Protein AF-A0A0P6X8G3-F1 (afdb_monomer_lite)

pLDDT: mean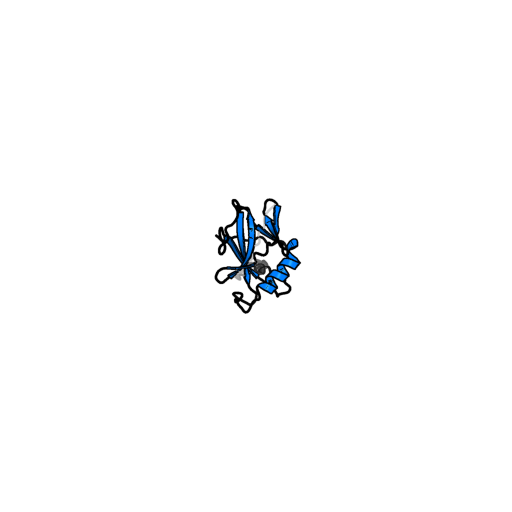 80.44, std 19.22, range [35.09, 96.88]

Structure (mmCIF, N/CA/C/O backbone):
data_AF-A0A0P6X8G3-F1
#
_entry.id   AF-A0A0P6X8G3-F1
#
loop_
_atom_site.group_PDB
_atom_site.id
_atom_site.type_symbol
_atom_site.label_atom_id
_atom_site.label_alt_id
_atom_site.label_comp_id
_atom_site.label_asym_id
_atom_site.label_entity_id
_atom_site.label_seq_id
_atom_site.pdbx_PDB_ins_code
_atom_site.Cartn_x
_atom_site.Cartn_y
_atom_site.Cartn_z
_atom_site.occupancy
_atom_site.B_iso_or_equiv
_atom_site.auth_seq_id
_atom_site.auth_comp_id
_atom_site.auth_asym_id
_atom_site.auth_atom_id
_atom_site.pdbx_PDB_model_num
ATOM 1 N N . MET A 1 1 ? -37.606 -89.424 -10.224 1.00 35.75 1 MET A N 1
ATOM 2 C CA . MET A 1 1 ? -37.093 -90.809 -10.326 1.00 35.75 1 MET A CA 1
ATOM 3 C C . MET A 1 1 ? -35.593 -90.747 -10.593 1.00 35.75 1 MET A C 1
ATOM 5 O O . MET A 1 1 ? -35.214 -90.066 -11.527 1.00 35.75 1 MET A O 1
ATOM 9 N N . LYS A 1 2 ? -34.805 -91.411 -9.735 1.00 35.28 2 LYS A N 1
ATOM 10 C CA . LYS A 1 2 ? -33.453 -91.985 -9.927 1.00 35.28 2 LYS A CA 1
ATOM 11 C C . LYS A 1 2 ? -32.373 -91.208 -10.717 1.00 35.28 2 LYS A C 1
ATOM 13 O O . LYS A 1 2 ? -32.454 -91.074 -11.928 1.00 35.28 2 LYS A O 1
ATOM 18 N N . LEU A 1 3 ? -31.325 -90.839 -9.963 1.00 39.69 3 LEU A N 1
ATOM 19 C CA . LEU A 1 3 ? -29.878 -91.001 -10.214 1.00 39.69 3 LEU A CA 1
ATOM 20 C C . LEU A 1 3 ? -29.465 -91.464 -11.624 1.00 39.69 3 LEU A C 1
ATOM 22 O O . LEU A 1 3 ? -29.972 -92.482 -12.080 1.00 39.69 3 LEU A O 1
ATOM 26 N N . ASN A 1 4 ? -28.408 -90.868 -12.192 1.00 39.88 4 ASN A N 1
ATOM 27 C CA . ASN A 1 4 ? -27.202 -91.640 -12.523 1.00 39.88 4 ASN A CA 1
ATOM 28 C C . ASN A 1 4 ? -25.979 -90.757 -12.820 1.00 39.88 4 ASN A C 1
ATOM 30 O O . ASN A 1 4 ? -25.939 -89.960 -13.752 1.00 39.88 4 ASN A O 1
ATOM 34 N N . LEU A 1 5 ? -24.979 -90.989 -11.980 1.00 40.56 5 LEU A N 1
ATOM 35 C CA . LEU A 1 5 ? -23.588 -90.577 -12.031 1.00 40.56 5 LEU A CA 1
ATOM 36 C C . LEU A 1 5 ? -22.870 -91.268 -13.205 1.00 40.56 5 LEU A C 1
ATOM 38 O O . LEU A 1 5 ? -23.009 -92.478 -13.377 1.00 40.56 5 LEU A O 1
ATOM 42 N N . LYS A 1 6 ? -22.033 -90.541 -13.952 1.00 40.06 6 LYS A N 1
ATOM 43 C CA . LYS A 1 6 ? -20.914 -91.136 -14.700 1.00 40.06 6 LYS A CA 1
ATOM 44 C C . LYS A 1 6 ? -19.653 -90.304 -14.485 1.00 40.06 6 LYS A C 1
ATOM 46 O O . LYS A 1 6 ? -19.520 -89.200 -14.996 1.00 40.06 6 LYS A O 1
ATOM 51 N N . ILE A 1 7 ? -18.762 -90.875 -13.681 1.00 50.97 7 ILE A N 1
ATOM 52 C CA . ILE A 1 7 ? -17.368 -90.485 -13.473 1.00 50.97 7 ILE A CA 1
ATOM 53 C C . ILE A 1 7 ? -16.552 -91.054 -14.630 1.00 50.97 7 ILE A C 1
ATOM 55 O O . ILE A 1 7 ? -16.538 -92.271 -14.770 1.00 50.97 7 ILE A O 1
ATOM 59 N N . ILE A 1 8 ? -15.849 -90.207 -15.380 1.00 51.44 8 ILE A N 1
ATOM 60 C CA . ILE A 1 8 ? -14.557 -90.464 -16.050 1.00 51.44 8 ILE A CA 1
ATOM 61 C C . ILE A 1 8 ? -13.982 -89.050 -16.260 1.00 51.44 8 ILE A C 1
ATOM 63 O O . ILE A 1 8 ? -14.684 -88.209 -16.801 1.00 51.44 8 ILE A O 1
ATOM 67 N N . GLY A 1 9 ? -12.801 -88.624 -15.840 1.00 35.09 9 GLY A N 1
ATOM 68 C CA . GLY A 1 9 ? -11.594 -89.284 -15.380 1.00 35.09 9 GLY A CA 1
ATOM 69 C C . GLY A 1 9 ? -10.442 -88.405 -15.879 1.00 35.09 9 GLY A C 1
ATOM 70 O O . GLY A 1 9 ? -10.409 -88.071 -17.056 1.00 35.09 9 GLY A O 1
ATOM 71 N N . GLY A 1 10 ? -9.517 -88.039 -14.992 1.00 36.62 10 GLY A N 1
ATOM 72 C CA . GLY A 1 10 ? -8.163 -87.644 -15.379 1.00 36.62 10 GLY A CA 1
ATOM 73 C C . GLY A 1 10 ? -7.933 -86.181 -15.763 1.00 36.62 10 GLY A C 1
ATOM 74 O O . GLY A 1 10 ? -8.257 -85.738 -16.856 1.00 36.62 10 GLY A O 1
ATOM 75 N N . LEU A 1 11 ? -7.209 -85.508 -14.871 1.00 39.69 11 LEU A N 1
ATOM 76 C CA . LEU A 1 11 ? -5.925 -84.841 -15.119 1.00 39.69 11 LEU A CA 1
ATOM 77 C C . LEU A 1 11 ? -5.926 -83.413 -14.569 1.00 39.69 11 LEU A C 1
ATOM 79 O O . LEU A 1 11 ? -6.353 -82.449 -15.195 1.00 39.69 11 LEU A O 1
ATOM 83 N N . VAL A 1 12 ? -5.403 -83.316 -13.350 1.00 46.47 12 VAL A N 1
ATOM 84 C CA . VAL A 1 12 ? -4.965 -82.072 -12.733 1.00 46.47 12 VAL A CA 1
ATOM 85 C C . VAL A 1 12 ? -3.742 -81.589 -13.507 1.00 46.47 12 VAL A C 1
ATOM 87 O O . VAL A 1 12 ? -2.707 -82.252 -13.497 1.00 46.47 12 VAL A O 1
ATOM 90 N N . ALA A 1 13 ? -3.859 -80.435 -14.157 1.00 51.81 13 ALA A N 1
ATOM 91 C CA . ALA A 1 13 ? -2.721 -79.667 -14.633 1.00 51.81 13 ALA A CA 1
ATOM 92 C C . ALA A 1 13 ? -2.915 -78.206 -14.220 1.00 51.81 13 ALA A C 1
ATOM 94 O O . ALA A 1 13 ? -3.785 -77.486 -14.703 1.00 51.81 13 ALA A O 1
ATOM 95 N N . VAL A 1 14 ? -2.102 -77.846 -13.238 1.00 46.34 14 VAL A N 1
ATOM 96 C CA . VAL A 1 14 ? -1.862 -76.527 -12.668 1.00 46.34 14 VAL A CA 1
ATOM 97 C C . VAL A 1 14 ? -1.518 -75.524 -13.768 1.00 46.34 14 VAL A C 1
ATOM 99 O O . VAL A 1 14 ? -0.554 -75.749 -14.493 1.00 46.34 14 VAL A O 1
ATOM 102 N N . LEU A 1 15 ? -2.214 -74.386 -13.827 1.00 43.06 15 LEU A N 1
ATOM 103 C CA . LEU A 1 15 ? -1.570 -73.125 -14.197 1.00 43.06 15 LEU A CA 1
ATOM 104 C C . LEU A 1 15 ? -2.386 -71.922 -13.716 1.00 43.06 15 LEU A C 1
ATOM 106 O O . LEU A 1 15 ? -3.513 -71.684 -14.143 1.00 43.06 15 LEU A O 1
ATOM 110 N N . ALA A 1 16 ? -1.784 -71.179 -12.793 1.00 46.84 16 ALA A N 1
ATOM 111 C CA . ALA A 1 16 ? -2.250 -69.892 -12.319 1.00 46.84 16 ALA A CA 1
ATOM 112 C C . ALA A 1 16 ? -2.216 -68.863 -13.458 1.00 46.84 16 ALA A C 1
ATOM 114 O O . ALA A 1 16 ? -1.173 -68.675 -14.081 1.00 46.84 16 ALA A O 1
ATOM 115 N N . VAL A 1 17 ? -3.323 -68.152 -13.679 1.00 46.81 17 VAL A N 1
ATOM 116 C CA . VAL A 1 17 ? -3.299 -66.847 -14.347 1.00 46.81 17 VAL A CA 1
ATOM 117 C C . VAL A 1 17 ? -4.109 -65.875 -13.500 1.00 46.81 17 VAL A C 1
ATOM 119 O O . VAL A 1 17 ? -5.259 -66.112 -13.140 1.00 46.81 17 VAL A O 1
ATOM 122 N N . LEU A 1 18 ? -3.387 -64.834 -13.114 1.00 47.97 18 LEU A N 1
ATOM 123 C CA . LEU A 1 18 ? -3.689 -63.788 -12.156 1.00 47.97 18 LEU A CA 1
ATOM 124 C C . LEU A 1 18 ? -5.018 -63.083 -12.449 1.00 47.97 18 LEU A C 1
ATOM 126 O O . LEU A 1 18 ? -5.341 -62.779 -13.595 1.00 47.97 18 LEU A O 1
ATOM 130 N N . PHE A 1 19 ? -5.744 -62.780 -11.372 1.00 45.91 19 PHE A N 1
ATOM 131 C CA . PHE A 1 19 ? -6.864 -61.850 -11.358 1.00 45.91 19 PHE A CA 1
ATOM 132 C C . PHE A 1 19 ? -6.474 -60.552 -12.077 1.00 45.91 19 PHE A C 1
ATOM 134 O O . PHE A 1 19 ? -5.616 -59.804 -11.608 1.00 45.91 19 PHE A O 1
ATOM 141 N N . LEU A 1 20 ? -7.131 -60.276 -13.205 1.00 44.53 20 LEU A N 1
ATOM 142 C CA . LEU A 1 20 ? -7.179 -58.952 -13.817 1.00 44.53 20 LEU A CA 1
ATOM 143 C C . LEU A 1 20 ? -8.021 -58.041 -12.912 1.00 44.53 20 LEU A C 1
ATOM 145 O O . LEU A 1 20 ? -9.182 -57.755 -13.194 1.00 44.53 20 LEU A O 1
ATOM 149 N N . SER A 1 21 ? -7.437 -57.596 -11.801 1.00 42.31 21 SER A N 1
ATOM 150 C CA . SER A 1 21 ? -7.889 -56.384 -11.129 1.00 42.31 21 SER A CA 1
ATOM 151 C C . SER A 1 21 ? -7.492 -55.219 -12.025 1.00 42.31 21 SER A C 1
ATOM 153 O O . SER A 1 21 ? -6.347 -54.769 -12.009 1.00 42.31 21 SER A O 1
ATOM 155 N N . SER A 1 22 ? -8.428 -54.755 -12.850 1.00 41.56 22 SER A N 1
ATOM 156 C CA . SER A 1 22 ? -8.334 -53.467 -13.530 1.00 41.56 22 SER A CA 1
ATOM 157 C C . SER A 1 22 ? -8.295 -52.349 -12.482 1.00 41.56 22 SER A C 1
ATOM 159 O O . SER A 1 22 ? -9.310 -51.734 -12.171 1.00 41.56 22 SER A O 1
ATOM 161 N N . CYS A 1 23 ? -7.117 -52.089 -11.913 1.00 46.31 23 CYS A N 1
ATOM 162 C CA . CYS A 1 23 ? -6.819 -50.810 -11.288 1.00 46.31 23 CYS A CA 1
ATOM 163 C C . CYS A 1 23 ? -6.716 -49.786 -12.416 1.00 46.31 23 CYS A C 1
ATOM 165 O O . CYS A 1 23 ? -5.661 -49.628 -13.029 1.00 46.31 23 CYS A O 1
ATOM 167 N N . SER A 1 24 ? -7.824 -49.109 -12.713 1.00 48.78 24 SER A N 1
ATOM 168 C CA . SER A 1 24 ? -7.765 -47.830 -13.413 1.00 48.78 24 SER A CA 1
ATOM 169 C C . SER A 1 24 ? -6.780 -46.935 -12.655 1.00 48.78 24 SER A C 1
ATOM 171 O O . SER A 1 24 ? -6.977 -46.736 -11.452 1.00 48.78 24 SER A O 1
ATOM 173 N N . PRO A 1 25 ? -5.717 -46.405 -13.284 1.00 47.47 25 PRO A N 1
ATOM 174 C CA . PRO A 1 25 ? -4.928 -45.373 -12.642 1.00 47.47 25 PRO A CA 1
ATOM 175 C C . PRO A 1 25 ? -5.850 -44.169 -12.450 1.00 47.47 25 PRO A C 1
ATOM 177 O O . PRO A 1 25 ? -6.284 -43.540 -13.414 1.00 47.47 25 PRO A O 1
ATOM 180 N N . SER A 1 26 ? -6.197 -43.893 -11.192 1.00 57.41 26 SER A N 1
ATOM 181 C CA . SER A 1 26 ? -6.752 -42.601 -10.802 1.00 57.41 26 SER A CA 1
ATOM 182 C C . SER A 1 26 ? -5.821 -41.527 -11.370 1.00 57.41 26 SER A C 1
ATOM 184 O O . SER A 1 26 ? -4.606 -41.660 -11.177 1.00 57.41 26 SER A O 1
ATOM 186 N N . PRO A 1 27 ? -6.317 -40.511 -12.099 1.00 52.22 27 PRO A N 1
ATOM 187 C CA . PRO A 1 27 ? -5.461 -39.425 -12.540 1.00 52.22 27 PRO A CA 1
ATOM 188 C C . PRO A 1 27 ? -4.852 -38.801 -11.287 1.00 52.22 27 PRO A C 1
ATOM 190 O O . PRO A 1 27 ? -5.556 -38.234 -10.452 1.00 52.22 27 PRO A O 1
ATOM 193 N N . ALA A 1 28 ? -3.539 -38.981 -11.127 1.00 52.09 28 ALA A N 1
ATOM 194 C CA . ALA A 1 28 ? -2.772 -38.265 -10.130 1.00 52.09 28 ALA A CA 1
ATOM 195 C C . ALA A 1 28 ? -3.057 -36.783 -10.366 1.00 52.09 28 ALA A C 1
ATOM 197 O O . ALA A 1 28 ? -2.798 -36.275 -11.460 1.00 52.09 28 ALA A O 1
ATOM 198 N N . ALA A 1 29 ? -3.675 -36.130 -9.380 1.00 57.94 29 ALA A N 1
ATOM 199 C CA . ALA A 1 29 ? -3.894 -34.698 -9.416 1.00 57.94 29 ALA A CA 1
ATOM 200 C C . ALA A 1 29 ? -2.546 -34.049 -9.742 1.00 57.94 29 ALA A C 1
ATOM 202 O O . ALA A 1 29 ? -1.570 -34.245 -9.013 1.00 57.94 29 ALA A O 1
ATOM 203 N N . ALA A 1 30 ? -2.477 -33.357 -10.881 1.00 60.88 30 ALA A N 1
ATOM 204 C CA . ALA A 1 30 ? -1.324 -32.534 -11.193 1.00 60.88 30 ALA A CA 1
ATOM 205 C C . ALA A 1 30 ? -1.093 -31.605 -9.991 1.00 60.88 30 ALA A C 1
ATOM 207 O O . ALA A 1 30 ? -2.081 -31.138 -9.414 1.00 60.88 30 ALA A O 1
ATOM 208 N N . PRO A 1 31 ? 0.161 -31.366 -9.572 1.00 49.88 31 PRO A N 1
ATOM 209 C CA . PRO A 1 31 ? 0.424 -30.429 -8.496 1.00 49.88 31 PRO A CA 1
ATOM 210 C C . PRO A 1 31 ? -0.224 -29.098 -8.873 1.00 49.88 31 PRO A C 1
ATOM 212 O O . PRO A 1 31 ? 0.159 -28.476 -9.864 1.00 49.88 31 PRO A O 1
ATOM 215 N N . THR A 1 32 ? -1.255 -28.709 -8.122 1.00 54.56 32 THR A N 1
ATOM 216 C CA . THR A 1 32 ? -1.844 -27.377 -8.204 1.00 54.56 32 THR A CA 1
ATOM 217 C C . THR A 1 32 ? -0.695 -26.411 -7.971 1.00 54.56 32 THR A C 1
ATOM 219 O O . THR A 1 32 ? -0.141 -26.372 -6.872 1.00 54.56 32 THR A O 1
ATOM 222 N N . ALA A 1 33 ? -0.271 -25.710 -9.026 1.00 51.72 33 ALA A N 1
ATOM 223 C CA . ALA A 1 33 ? 0.725 -24.662 -8.902 1.00 51.72 33 ALA A CA 1
ATOM 224 C C . ALA A 1 33 ? 0.245 -23.708 -7.804 1.00 51.72 33 ALA A C 1
ATOM 226 O O . ALA A 1 33 ? -0.929 -23.326 -7.796 1.00 51.72 33 ALA A O 1
ATOM 227 N N . ALA A 1 34 ? 1.125 -23.382 -6.854 1.00 53.97 34 ALA A N 1
ATOM 228 C CA . ALA A 1 34 ? 0.823 -22.354 -5.871 1.00 53.97 34 ALA A CA 1
ATOM 229 C C . ALA A 1 34 ? 0.337 -21.099 -6.624 1.00 53.97 34 ALA A C 1
ATOM 231 O O . ALA A 1 34 ? 0.890 -20.808 -7.693 1.00 53.97 34 ALA A O 1
ATOM 232 N N . PRO A 1 35 ? -0.700 -20.395 -6.131 1.00 56.22 35 PRO A N 1
ATOM 233 C CA . PRO A 1 35 ? -1.147 -19.158 -6.755 1.00 56.22 35 PRO A CA 1
ATOM 234 C C . PRO A 1 35 ? 0.067 -18.255 -6.975 1.00 56.22 35 PRO A C 1
ATOM 236 O O . PRO A 1 35 ? 0.852 -18.052 -6.049 1.00 56.22 35 PRO A O 1
ATOM 239 N N . ALA A 1 36 ? 0.258 -17.773 -8.204 1.00 63.91 36 ALA A N 1
ATOM 240 C CA . ALA A 1 36 ? 1.307 -16.802 -8.469 1.00 63.91 36 ALA A CA 1
ATOM 241 C C . ALA A 1 36 ? 1.064 -15.588 -7.563 1.00 63.91 36 ALA A C 1
ATOM 243 O O . ALA A 1 36 ? -0.064 -15.097 -7.492 1.00 63.91 36 ALA A O 1
ATOM 244 N N . GLU A 1 37 ? 2.098 -15.143 -6.848 1.00 75.06 37 GLU A N 1
ATOM 245 C CA . GLU A 1 37 ? 1.995 -13.957 -6.000 1.00 75.06 37 GLU A CA 1
ATOM 246 C C . GLU A 1 37 ? 1.491 -12.772 -6.843 1.00 75.06 37 GLU A C 1
ATOM 248 O O . GLU A 1 37 ? 1.958 -12.581 -7.973 1.00 75.06 37 GLU A O 1
ATOM 253 N N . PRO A 1 38 ? 0.514 -11.999 -6.342 1.00 83.25 38 PRO A N 1
ATOM 254 C CA . PRO A 1 38 ? -0.093 -10.929 -7.113 1.00 83.25 38 PRO A CA 1
ATOM 255 C C . PRO A 1 38 ? 0.946 -9.859 -7.464 1.00 83.25 38 PRO A C 1
ATOM 257 O O . PRO A 1 38 ? 1.693 -9.380 -6.609 1.00 83.25 38 PRO A O 1
ATOM 260 N N . ILE A 1 39 ? 0.974 -9.482 -8.744 1.00 91.19 39 ILE A N 1
ATOM 261 C CA . ILE A 1 39 ? 1.852 -8.439 -9.276 1.00 91.19 39 ILE A CA 1
ATOM 262 C C . ILE A 1 39 ? 1.050 -7.153 -9.445 1.00 91.19 39 ILE A C 1
ATOM 264 O O . ILE A 1 39 ? 0.056 -7.130 -10.173 1.00 91.19 39 ILE A O 1
ATOM 268 N N . LEU A 1 40 ? 1.506 -6.082 -8.806 1.00 93.00 40 LEU A N 1
ATOM 269 C CA . LEU A 1 40 ? 0.954 -4.739 -8.935 1.00 93.00 40 LEU A CA 1
ATOM 270 C C . LEU A 1 40 ? 1.536 -4.090 -10.191 1.00 93.00 40 LEU A C 1
ATOM 272 O O . LEU A 1 40 ? 2.750 -3.893 -10.293 1.00 93.00 40 LEU A O 1
ATOM 276 N N . LYS A 1 41 ? 0.680 -3.778 -11.163 1.00 90.12 41 LYS A N 1
ATOM 277 C CA . LYS A 1 41 ? 1.091 -3.127 -12.414 1.00 90.12 41 LYS A CA 1
ATOM 278 C C . LYS A 1 41 ? 1.138 -1.618 -12.227 1.00 90.12 41 LYS A C 1
ATOM 280 O O . LYS A 1 41 ? 0.165 -1.027 -11.759 1.00 90.12 41 LYS A O 1
ATOM 285 N N . THR A 1 42 ? 2.254 -0.995 -12.602 1.00 89.50 42 THR A N 1
ATOM 286 C CA . THR A 1 42 ? 2.452 0.454 -12.454 1.00 89.50 42 THR A CA 1
ATOM 287 C C . THR A 1 42 ? 3.196 1.051 -13.649 1.00 89.50 42 THR A C 1
ATOM 289 O O . THR A 1 42 ? 3.835 0.333 -14.420 1.00 89.50 42 THR A O 1
ATOM 292 N N . THR A 1 43 ? 3.152 2.375 -13.805 1.00 89.06 43 THR A N 1
ATOM 293 C CA . THR A 1 43 ? 3.909 3.080 -14.856 1.00 89.06 43 THR A CA 1
ATOM 294 C C . THR A 1 43 ? 5.422 3.070 -14.611 1.00 89.06 43 THR A C 1
ATOM 296 O O . THR A 1 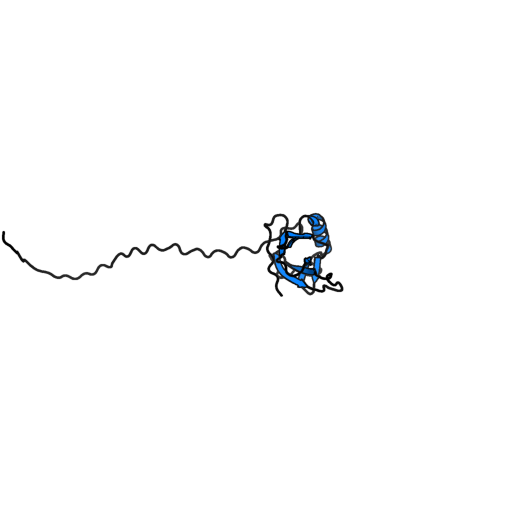43 ? 6.192 3.287 -15.544 1.00 89.06 43 THR A O 1
ATOM 299 N N . LEU A 1 44 ? 5.860 2.757 -13.387 1.00 89.62 44 LEU A N 1
ATOM 300 C CA . LEU A 1 44 ? 7.269 2.607 -13.003 1.00 89.62 44 LEU A CA 1
ATOM 301 C C . LEU A 1 44 ? 7.769 1.159 -13.082 1.00 89.62 44 LEU A C 1
ATOM 303 O O . LEU A 1 44 ? 8.901 0.867 -12.683 1.00 89.62 44 LEU A O 1
ATOM 307 N N . GLY A 1 45 ? 6.930 0.264 -13.603 1.00 90.06 45 GLY A N 1
ATOM 308 C CA . GLY A 1 45 ? 7.170 -1.168 -13.679 1.00 90.06 45 GLY A CA 1
ATOM 309 C C . GLY A 1 45 ? 6.290 -1.961 -12.722 1.00 90.06 45 GLY A C 1
ATOM 310 O O . GLY A 1 45 ? 5.375 -1.443 -12.084 1.00 90.06 45 GLY A O 1
ATOM 311 N N . ASP A 1 46 ? 6.568 -3.251 -12.653 1.00 93.12 46 ASP A N 1
ATOM 312 C CA . ASP A 1 46 ? 5.823 -4.181 -11.821 1.00 93.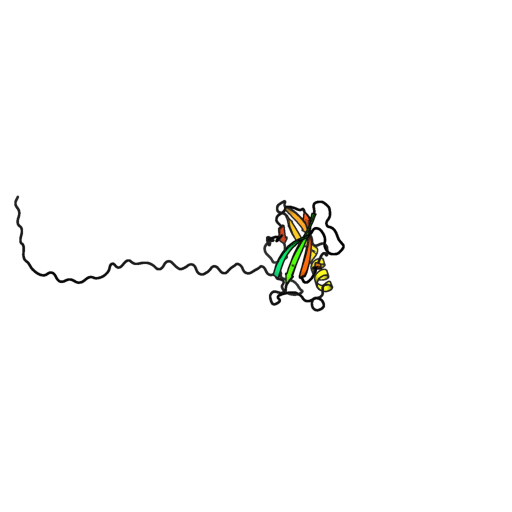12 46 ASP A CA 1
ATOM 313 C C . ASP A 1 46 ? 6.366 -4.180 -10.387 1.00 93.12 46 ASP A C 1
ATOM 315 O O . ASP A 1 46 ? 7.583 -4.126 -10.184 1.00 93.12 46 ASP A O 1
ATOM 319 N N . PHE A 1 47 ? 5.478 -4.321 -9.403 1.00 93.75 47 PHE A N 1
ATOM 320 C CA . PHE A 1 47 ? 5.855 -4.585 -8.015 1.00 93.75 47 PHE A CA 1
ATOM 321 C C . PHE A 1 47 ? 5.216 -5.859 -7.485 1.00 93.75 47 PHE A C 1
ATOM 323 O O . PHE A 1 47 ? 4.131 -6.263 -7.896 1.00 93.75 47 PHE A O 1
ATOM 330 N N . ARG A 1 48 ? 5.889 -6.461 -6.513 1.00 94.12 48 ARG A N 1
ATOM 331 C CA . ARG A 1 48 ? 5.371 -7.529 -5.671 1.00 94.12 48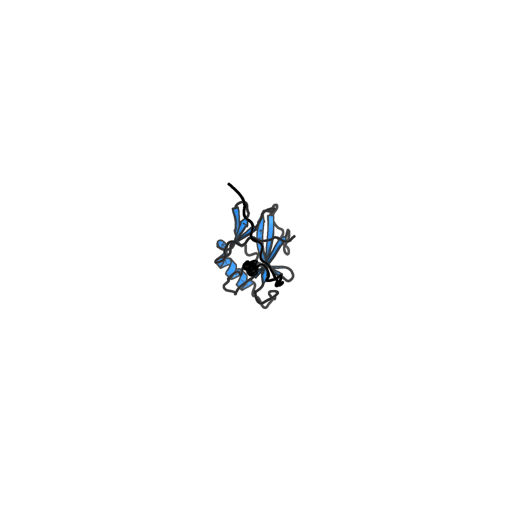 ARG A CA 1
ATOM 332 C C . ARG A 1 48 ? 5.315 -7.047 -4.225 1.00 94.12 48 ARG A C 1
ATOM 334 O O . ARG A 1 48 ? 6.238 -6.375 -3.765 1.00 94.12 48 ARG A O 1
ATOM 341 N N . ILE A 1 49 ? 4.265 -7.453 -3.516 1.00 93.75 49 ILE A N 1
ATOM 342 C CA . ILE A 1 49 ? 4.148 -7.283 -2.066 1.00 93.75 49 ILE A CA 1
ATOM 343 C C . ILE A 1 49 ? 4.953 -8.379 -1.369 1.00 93.75 49 ILE A C 1
ATOM 345 O O . ILE A 1 49 ? 4.730 -9.560 -1.624 1.00 93.75 49 ILE A O 1
ATOM 349 N N . VAL A 1 50 ? 5.875 -7.991 -0.491 1.00 92.88 50 VAL A N 1
ATOM 350 C CA . VAL A 1 50 ? 6.711 -8.936 0.280 1.00 92.88 50 VAL A CA 1
ATOM 351 C C . VAL A 1 50 ? 6.402 -8.940 1.770 1.00 92.88 50 VAL A C 1
ATOM 353 O O . VAL A 1 50 ? 6.760 -9.886 2.465 1.00 92.88 50 VAL A O 1
ATOM 356 N N . SER A 1 51 ? 5.743 -7.898 2.268 1.00 93.12 51 SER A N 1
ATOM 357 C CA . SER A 1 51 ? 5.341 -7.799 3.667 1.00 93.12 51 SER A CA 1
ATOM 358 C C . SER A 1 51 ? 4.159 -6.852 3.827 1.00 93.12 51 SER A C 1
ATOM 360 O O . SER A 1 51 ? 3.959 -5.943 3.021 1.00 93.12 51 SER A O 1
ATOM 362 N N . ALA A 1 52 ? 3.389 -7.063 4.888 1.00 95.06 52 ALA A N 1
ATOM 363 C CA . ALA A 1 52 ? 2.431 -6.105 5.411 1.00 95.06 52 ALA A CA 1
ATOM 364 C C . ALA A 1 52 ? 2.562 -6.131 6.935 1.00 95.06 52 ALA A C 1
ATOM 366 O O . ALA A 1 52 ? 2.456 -7.195 7.538 1.00 95.06 52 ALA A O 1
ATOM 367 N N . ARG A 1 53 ? 2.832 -4.986 7.559 1.00 94.88 53 ARG A N 1
ATOM 368 C CA . ARG A 1 53 ? 3.000 -4.883 9.016 1.00 94.88 53 ARG A CA 1
ATOM 369 C C . ARG A 1 53 ? 2.345 -3.623 9.548 1.00 94.88 53 ARG A C 1
ATOM 371 O O . ARG A 1 53 ? 2.233 -2.634 8.825 1.00 94.88 53 ARG A O 1
ATOM 378 N N . LEU A 1 54 ? 1.931 -3.657 10.807 1.00 95.00 54 LEU A N 1
ATOM 3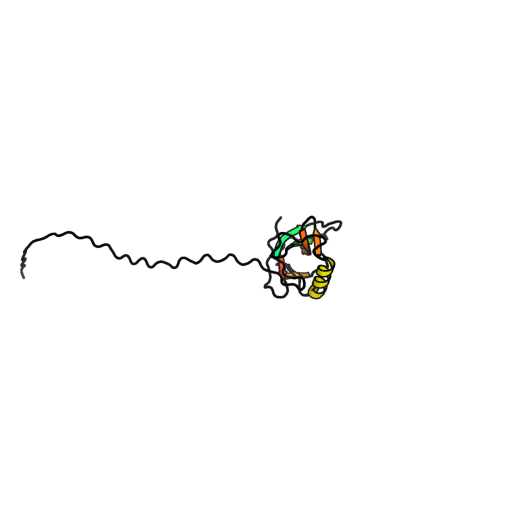79 C CA . LEU A 1 54 ? 1.393 -2.488 11.492 1.00 95.00 54 LEU A CA 1
ATOM 380 C C . LEU A 1 54 ? 2.474 -1.856 12.369 1.00 95.00 54 LEU A C 1
ATOM 382 O O . LEU A 1 54 ? 3.205 -2.562 13.056 1.00 95.00 54 LEU A O 1
ATOM 386 N N . ALA A 1 55 ? 2.543 -0.531 12.372 1.00 93.88 55 ALA A N 1
ATOM 387 C CA . ALA A 1 55 ? 3.460 0.235 13.204 1.00 93.88 55 ALA A CA 1
ATOM 388 C C . ALA A 1 55 ? 2.716 1.359 13.934 1.00 93.88 55 ALA A C 1
ATOM 390 O O . ALA A 1 55 ? 1.810 1.983 13.378 1.00 93.88 55 ALA A O 1
ATOM 391 N N . ASP A 1 56 ? 3.104 1.615 15.182 1.00 94.25 56 ASP A N 1
ATOM 392 C CA . ASP A 1 56 ? 2.624 2.765 15.963 1.00 94.25 56 ASP A CA 1
ATOM 393 C C . ASP A 1 56 ? 3.357 4.059 15.588 1.00 94.25 56 ASP A C 1
ATOM 395 O O . ASP A 1 56 ? 2.794 5.149 15.673 1.00 94.25 56 ASP A O 1
ATOM 399 N N . GLU A 1 57 ? 4.606 3.931 15.144 1.00 92.56 57 GLU A N 1
ATOM 400 C CA . GLU A 1 57 ? 5.497 5.033 14.806 1.00 92.56 57 GLU A CA 1
ATOM 401 C C . GLU A 1 57 ? 6.293 4.685 13.549 1.00 92.56 57 GLU A C 1
ATOM 403 O O . GLU A 1 57 ? 6.720 3.542 13.358 1.00 92.56 57 GLU A O 1
ATOM 408 N N . VAL A 1 58 ? 6.467 5.671 12.673 1.00 90.69 58 VAL A N 1
ATOM 409 C CA . VAL A 1 58 ? 7.302 5.568 11.474 1.00 90.69 58 VAL A CA 1
ATOM 410 C C . VAL A 1 58 ? 8.073 6.868 11.333 1.00 90.69 58 VAL A C 1
ATOM 412 O O . VAL A 1 58 ? 7.468 7.935 11.202 1.00 90.69 58 VAL A O 1
ATOM 415 N N . HIS A 1 59 ? 9.406 6.776 11.337 1.00 87.31 59 HIS A N 1
ATOM 416 C CA . HIS A 1 59 ? 10.285 7.944 11.481 1.00 87.31 59 HIS A CA 1
ATOM 417 C C . HIS A 1 59 ? 9.853 8.774 12.701 1.00 87.31 59 HIS A C 1
ATOM 419 O O . HIS A 1 59 ? 9.592 8.192 13.743 1.00 87.31 59 HIS A O 1
ATOM 425 N N . ASP A 1 60 ? 9.723 10.095 12.577 1.00 86.50 60 ASP A N 1
ATOM 426 C CA . ASP A 1 60 ? 9.323 10.983 13.680 1.00 86.50 60 ASP A CA 1
ATOM 427 C C . ASP A 1 60 ? 7.791 11.178 13.793 1.00 86.50 60 ASP A C 1
ATOM 429 O O . ASP A 1 60 ? 7.322 12.169 14.358 1.00 86.50 60 ASP A O 1
ATOM 433 N N . SER A 1 61 ? 6.985 10.299 13.183 1.00 90.00 61 SER A N 1
ATOM 434 C CA . SER A 1 61 ? 5.519 10.418 13.143 1.00 90.00 61 SER A CA 1
ATOM 435 C C . SER A 1 61 ? 4.835 9.295 13.907 1.00 90.00 61 SER A C 1
ATOM 437 O O . SER A 1 61 ? 5.103 8.122 13.660 1.00 90.00 61 SER A O 1
ATOM 439 N N . GLN A 1 62 ? 3.885 9.659 14.769 1.00 94.62 62 GLN A N 1
ATOM 440 C CA . GLN A 1 62 ? 3.062 8.727 15.536 1.00 94.62 62 GLN A CA 1
ATOM 441 C C . GLN A 1 62 ? 1.665 8.587 14.921 1.00 94.62 62 GLN A C 1
ATOM 443 O O . GLN A 1 62 ? 1.073 9.572 14.467 1.00 94.62 62 GLN A O 1
ATOM 448 N N . ALA A 1 63 ? 1.136 7.364 14.898 1.00 93.25 63 ALA A N 1
ATOM 449 C CA . ALA A 1 63 ? -0.217 7.109 14.427 1.00 93.25 63 ALA A CA 1
ATOM 450 C C . ALA A 1 63 ? -1.250 7.745 15.382 1.00 93.25 63 ALA A C 1
ATOM 452 O O . ALA A 1 63 ? -1.035 7.756 16.597 1.00 93.25 63 ALA A O 1
ATOM 453 N N . PRO A 1 64 ? -2.377 8.274 14.868 1.00 93.69 64 PRO A N 1
ATOM 454 C CA . PRO A 1 64 ? -3.455 8.776 15.714 1.00 93.69 64 PRO A CA 1
ATOM 455 C C . PRO A 1 64 ? -4.033 7.695 16.634 1.00 93.69 64 PRO A C 1
ATOM 457 O O . PRO A 1 64 ? -4.034 6.511 16.293 1.00 93.69 64 PRO A O 1
ATOM 460 N N . ASP A 1 65 ? -4.621 8.114 17.755 1.00 93.62 65 ASP A N 1
ATOM 461 C CA . ASP A 1 65 ? -5.286 7.203 18.689 1.00 93.62 65 ASP A CA 1
ATOM 462 C C . ASP A 1 65 ? -6.325 6.313 17.983 1.00 93.62 65 ASP A C 1
ATOM 464 O O . ASP A 1 65 ? -7.176 6.781 17.220 1.00 93.62 65 ASP A O 1
ATOM 468 N N . GLY A 1 66 ? -6.256 5.007 18.257 1.00 92.88 66 GLY A N 1
ATOM 469 C CA . GLY A 1 66 ? -7.131 4.000 17.646 1.00 92.88 66 GLY A CA 1
ATOM 470 C C . GLY A 1 66 ? -6.758 3.605 16.213 1.00 92.88 66 GLY A C 1
ATOM 471 O O . GLY A 1 66 ? -7.481 2.820 15.598 1.00 92.88 66 GLY A O 1
ATOM 472 N N . GLN A 1 67 ? -5.643 4.110 15.683 1.00 94.81 67 GLN A N 1
ATOM 473 C CA . GLN A 1 67 ? -5.136 3.795 14.349 1.00 94.81 67 GLN A CA 1
ATOM 474 C C . GLN A 1 67 ? -3.682 3.314 14.406 1.00 94.81 67 GLN A C 1
ATOM 476 O O . GLN A 1 67 ? -2.984 3.495 15.401 1.00 94.81 67 GLN A O 1
ATOM 481 N N . LYS A 1 68 ? -3.225 2.686 13.323 1.00 94.94 68 LYS A N 1
ATOM 482 C CA . LYS A 1 68 ? -1.824 2.315 13.091 1.00 94.94 68 LYS A CA 1
ATOM 483 C C . LYS A 1 68 ? -1.420 2.670 11.666 1.00 94.94 68 LYS A C 1
ATOM 485 O O . LYS A 1 68 ? -2.269 2.821 10.787 1.00 94.94 68 LYS A O 1
ATOM 490 N N . PHE A 1 69 ? -0.119 2.756 11.424 1.00 94.88 69 PHE A N 1
ATOM 491 C CA . PHE A 1 69 ? 0.419 2.781 10.072 1.00 94.88 69 PHE A CA 1
ATOM 492 C C . PHE A 1 69 ? 0.527 1.353 9.542 1.00 94.88 69 PHE A C 1
ATOM 494 O O . PHE A 1 69 ? 1.316 0.555 10.043 1.00 94.88 69 PHE A O 1
ATOM 501 N N . LEU A 1 70 ? -0.261 1.023 8.525 1.00 95.69 70 LEU A N 1
ATOM 502 C CA . LEU A 1 70 ? -0.096 -0.190 7.737 1.00 95.69 70 LEU A CA 1
ATOM 503 C C . LEU A 1 70 ? 0.979 0.050 6.684 1.00 95.69 70 LEU A C 1
ATOM 505 O O . LEU A 1 70 ? 0.774 0.834 5.762 1.00 95.69 70 LEU A O 1
ATOM 509 N N . LEU A 1 71 ? 2.110 -0.634 6.829 1.00 95.38 71 LEU A N 1
ATOM 510 C CA . LEU A 1 71 ? 3.251 -0.569 5.925 1.00 95.38 71 LEU A CA 1
ATOM 511 C C . LEU A 1 71 ? 3.295 -1.820 5.057 1.00 95.38 71 LEU A C 1
ATOM 513 O O . LEU A 1 71 ? 3.471 -2.928 5.565 1.00 95.38 71 LEU A O 1
ATOM 517 N N . ILE A 1 72 ? 3.166 -1.635 3.749 1.00 95.31 72 ILE A N 1
ATOM 518 C CA . ILE A 1 72 ? 3.215 -2.703 2.752 1.00 95.31 72 ILE A CA 1
ATOM 519 C C . ILE A 1 72 ? 4.558 -2.614 2.031 1.00 95.31 72 ILE A C 1
ATOM 521 O O . ILE A 1 72 ? 4.828 -1.635 1.336 1.00 95.31 72 ILE A O 1
ATOM 525 N N . GLY A 1 73 ? 5.405 -3.624 2.209 1.00 94.69 73 GLY A N 1
ATOM 526 C CA . GLY A 1 73 ? 6.718 -3.707 1.577 1.00 94.69 73 GLY A CA 1
ATOM 527 C C . GLY A 1 73 ? 6.617 -4.079 0.104 1.00 94.69 73 GLY A C 1
ATOM 528 O O . GLY A 1 73 ? 5.934 -5.044 -0.250 1.00 94.69 73 GLY A O 1
ATOM 529 N N . LEU A 1 74 ? 7.326 -3.335 -0.744 1.00 94.94 74 LEU A N 1
ATOM 530 C CA . LEU A 1 74 ? 7.329 -3.499 -2.193 1.00 94.94 74 LEU A CA 1
ATOM 531 C C . LEU A 1 74 ? 8.730 -3.812 -2.721 1.00 94.94 74 LEU A C 1
ATOM 533 O O . LEU A 1 74 ? 9.722 -3.188 -2.343 1.00 94.94 74 LEU A O 1
ATOM 537 N N . VAL A 1 75 ? 8.794 -4.740 -3.674 1.00 94.56 75 VAL A N 1
ATOM 538 C CA . VAL A 1 75 ? 10.008 -5.061 -4.441 1.00 94.56 75 VAL A CA 1
ATOM 539 C C . VAL A 1 75 ? 9.667 -5.199 -5.918 1.00 94.56 75 VAL A C 1
ATOM 541 O O . VAL A 1 75 ? 8.510 -5.440 -6.264 1.00 94.56 75 VAL A O 1
ATOM 544 N N . ARG A 1 76 ? 10.659 -5.096 -6.808 1.00 91.94 76 ARG A N 1
ATOM 545 C CA . ARG A 1 76 ? 10.451 -5.540 -8.196 1.00 91.94 76 ARG A CA 1
ATOM 546 C C . ARG A 1 76 ? 10.434 -7.070 -8.257 1.00 91.94 76 ARG A C 1
ATOM 548 O O . ARG A 1 76 ? 11.162 -7.689 -7.487 1.00 91.94 76 ARG A O 1
ATOM 555 N N . PRO A 1 77 ? 9.668 -7.701 -9.160 1.00 88.94 77 PRO A N 1
ATOM 556 C CA . PRO A 1 77 ? 9.606 -9.161 -9.265 1.00 88.94 77 PRO A CA 1
ATOM 557 C C . PRO A 1 77 ? 10.964 -9.844 -9.487 1.00 88.94 77 PRO A C 1
ATOM 559 O O . PRO A 1 77 ? 11.161 -10.978 -9.058 1.00 88.94 77 PRO A O 1
ATOM 562 N N . ASP A 1 78 ? 11.893 -9.160 -10.153 1.00 85.62 78 ASP A N 1
ATOM 563 C CA . ASP A 1 78 ? 13.249 -9.620 -10.464 1.00 85.62 78 ASP A CA 1
ATOM 564 C C . ASP A 1 78 ? 14.292 -9.252 -9.397 1.00 85.62 78 ASP A C 1
ATOM 566 O O . ASP A 1 78 ? 15.422 -9.739 -9.448 1.00 85.62 78 ASP A O 1
ATOM 570 N N . LEU A 1 79 ? 13.926 -8.422 -8.417 1.00 81.25 79 LEU A N 1
ATOM 571 C CA . LEU A 1 79 ? 14.819 -7.954 -7.363 1.00 81.25 79 LEU A CA 1
ATOM 572 C C . LEU A 1 79 ? 14.395 -8.479 -5.992 1.00 81.25 79 LEU A C 1
ATOM 574 O O . LEU A 1 79 ? 13.220 -8.682 -5.693 1.00 81.25 79 LEU A O 1
ATOM 578 N N . GLN A 1 80 ? 15.380 -8.652 -5.113 1.00 79.31 80 GLN A N 1
ATOM 579 C CA . GLN A 1 80 ? 15.106 -8.976 -3.711 1.00 79.31 80 GLN A CA 1
ATOM 580 C C . GLN A 1 80 ? 14.684 -7.743 -2.909 1.00 79.31 80 GLN A C 1
ATOM 582 O O . GLN A 1 80 ? 13.890 -7.877 -1.986 1.00 79.31 80 GLN A O 1
ATOM 587 N N . LYS A 1 81 ? 15.202 -6.559 -3.262 1.00 85.62 81 LYS A N 1
ATOM 588 C CA . LYS A 1 81 ? 14.871 -5.262 -2.660 1.00 85.62 81 LYS A CA 1
ATOM 589 C C . LYS A 1 81 ? 14.986 -4.159 -3.710 1.00 85.62 81 LYS A C 1
ATOM 591 O O . LYS A 1 81 ? 15.725 -4.299 -4.684 1.00 85.62 81 LYS A O 1
ATOM 596 N N . LEU A 1 82 ? 14.268 -3.060 -3.507 1.00 90.00 82 LEU A N 1
ATOM 597 C CA . LEU A 1 82 ? 14.577 -1.807 -4.194 1.00 90.00 82 LEU A CA 1
ATOM 598 C C . LEU A 1 82 ? 15.839 -1.201 -3.550 1.00 90.00 82 LEU A C 1
ATOM 600 O O . LEU A 1 82 ? 16.065 -1.398 -2.359 1.00 90.00 82 LEU A O 1
ATOM 604 N N . ILE A 1 83 ? 16.626 -0.424 -4.302 1.00 87.44 83 ILE A N 1
ATOM 605 C CA . ILE A 1 83 ? 17.860 0.204 -3.796 1.00 87.44 83 ILE A CA 1
ATOM 606 C C . ILE A 1 83 ? 17.679 1.732 -3.679 1.00 87.44 83 ILE A C 1
ATOM 608 O O . ILE A 1 83 ? 17.304 2.376 -4.671 1.00 87.44 83 ILE A O 1
ATOM 612 N N . PRO A 1 84 ? 17.964 2.342 -2.508 1.00 85.56 84 PRO A N 1
ATOM 613 C CA . PRO A 1 84 ? 17.978 3.794 -2.355 1.00 85.56 84 PRO A CA 1
ATOM 614 C C . PRO A 1 84 ? 18.959 4.458 -3.328 1.00 85.56 84 PRO A C 1
ATOM 616 O O . PRO A 1 84 ? 20.109 4.044 -3.447 1.00 85.56 84 PRO A O 1
ATOM 619 N N . GLY A 1 85 ? 18.510 5.502 -4.024 1.00 85.25 85 GLY A N 1
ATOM 620 C CA . GLY A 1 85 ? 19.315 6.220 -5.020 1.00 85.25 85 GLY A CA 1
ATOM 621 C C . GLY A 1 85 ? 19.241 5.648 -6.440 1.00 85.25 85 GLY A C 1
ATOM 622 O O . GLY A 1 85 ? 19.497 6.385 -7.387 1.00 85.25 85 GLY A O 1
ATOM 623 N N . GLU A 1 86 ? 18.820 4.391 -6.612 1.00 88.88 86 GLU A N 1
ATOM 624 C CA . GLU A 1 86 ? 18.508 3.814 -7.931 1.00 88.88 86 GLU A CA 1
ATOM 625 C C . GLU A 1 86 ? 17.010 3.890 -8.246 1.00 88.88 86 GLU A C 1
ATOM 627 O O . GLU A 1 86 ? 16.609 4.133 -9.385 1.00 88.88 86 GLU A O 1
ATOM 632 N N . PHE A 1 87 ? 16.170 3.705 -7.224 1.00 90.88 87 PHE A N 1
ATOM 633 C CA . PHE A 1 87 ? 14.729 3.878 -7.335 1.00 90.88 87 PHE A CA 1
ATOM 634 C C . PHE A 1 87 ? 14.314 5.293 -6.914 1.00 90.88 87 PHE A C 1
ATOM 636 O O . PHE A 1 87 ? 14.624 5.743 -5.809 1.00 90.88 87 PHE A O 1
ATOM 643 N N . SER A 1 88 ? 13.599 5.997 -7.796 1.00 91.75 88 SER A N 1
ATOM 644 C CA . SER A 1 88 ? 13.136 7.362 -7.531 1.00 91.75 88 SER A CA 1
ATOM 645 C C . SER A 1 88 ? 11.877 7.359 -6.666 1.00 91.75 88 SER A C 1
ATOM 647 O O . SER A 1 88 ? 10.790 7.010 -7.132 1.00 91.75 88 SER A O 1
ATOM 649 N N . LEU A 1 89 ? 12.028 7.793 -5.410 1.00 91.31 89 LEU A N 1
ATOM 650 C CA . LEU A 1 89 ? 10.905 8.014 -4.499 1.00 91.31 89 LEU A CA 1
ATOM 651 C C . LEU A 1 89 ? 9.931 9.061 -5.051 1.00 91.31 89 LEU A C 1
ATOM 653 O O . LEU A 1 89 ? 8.724 8.853 -5.004 1.00 91.31 89 LEU A O 1
ATOM 657 N N . GLU A 1 90 ? 10.456 10.157 -5.599 1.00 92.12 90 GLU A N 1
ATOM 658 C CA . GLU A 1 90 ? 9.648 11.240 -6.162 1.00 92.12 90 GLU A CA 1
ATOM 659 C C . GLU A 1 90 ? 8.747 10.719 -7.284 1.00 92.12 90 GLU A C 1
ATOM 661 O O . GLU A 1 90 ? 7.536 10.911 -7.236 1.00 92.12 90 GLU A O 1
ATOM 666 N N . ALA A 1 91 ? 9.311 9.968 -8.237 1.00 92.56 91 ALA A N 1
ATOM 667 C CA . ALA A 1 91 ? 8.532 9.397 -9.331 1.00 92.56 91 ALA A CA 1
ATOM 668 C C . ALA A 1 91 ? 7.433 8.457 -8.812 1.00 92.56 91 ALA A C 1
ATOM 670 O O . ALA A 1 91 ? 6.308 8.482 -9.316 1.00 92.56 91 ALA A O 1
ATOM 671 N N . PHE A 1 92 ? 7.743 7.646 -7.793 1.00 92.12 92 PHE A N 1
ATOM 672 C CA . PHE A 1 92 ? 6.763 6.763 -7.162 1.00 92.12 92 PHE A CA 1
ATOM 673 C C . PHE A 1 92 ? 5.630 7.546 -6.509 1.00 92.12 92 PHE A C 1
ATOM 675 O O . PHE A 1 92 ? 4.464 7.256 -6.767 1.00 92.12 92 PHE A O 1
ATOM 682 N N . GLN A 1 93 ? 5.958 8.558 -5.709 1.00 91.19 93 GLN A N 1
ATOM 683 C CA . GLN A 1 93 ? 4.961 9.401 -5.059 1.00 91.19 93 GLN A CA 1
ATOM 684 C C . GLN A 1 93 ? 4.092 10.126 -6.095 1.00 91.19 93 GLN A C 1
ATOM 686 O O . GLN A 1 93 ? 2.874 10.089 -5.964 1.00 91.19 93 GLN A O 1
ATOM 691 N N . THR A 1 94 ? 4.666 10.694 -7.162 1.00 91.31 94 THR A N 1
ATOM 692 C CA . THR A 1 94 ? 3.897 11.337 -8.244 1.00 91.31 94 THR A CA 1
ATOM 693 C C . THR A 1 94 ? 2.883 10.382 -8.870 1.00 91.31 94 THR A C 1
ATOM 695 O O . THR A 1 94 ? 1.699 10.704 -8.935 1.00 91.31 94 THR A O 1
ATOM 698 N N . MET A 1 95 ? 3.315 9.182 -9.261 1.00 90.69 95 MET A N 1
ATOM 699 C CA . MET A 1 95 ? 2.424 8.162 -9.821 1.00 90.69 95 MET A CA 1
ATOM 700 C C . MET A 1 95 ? 1.305 7.776 -8.842 1.00 90.69 95 MET A C 1
ATOM 702 O O . MET A 1 95 ? 0.147 7.640 -9.233 1.00 90.69 95 MET A O 1
ATOM 706 N N . MET A 1 96 ? 1.639 7.588 -7.566 1.00 89.56 96 MET A N 1
ATOM 707 C CA . MET A 1 96 ? 0.656 7.220 -6.548 1.00 89.56 96 MET A CA 1
ATOM 708 C C . MET A 1 96 ? -0.374 8.326 -6.301 1.00 89.56 96 MET A C 1
ATOM 710 O O . MET A 1 96 ? -1.531 8.025 -6.024 1.00 89.56 96 MET A O 1
ATOM 714 N N . VAL A 1 97 ? 0.017 9.596 -6.424 1.00 86.19 97 VAL A N 1
ATOM 715 C CA . VAL A 1 97 ? -0.901 10.740 -6.329 1.00 86.19 97 VAL A CA 1
ATOM 716 C C . VAL A 1 97 ? -1.872 10.764 -7.502 1.00 86.19 97 VAL A C 1
ATOM 718 O O . VAL A 1 97 ? -3.076 10.920 -7.289 1.00 86.19 97 VAL A O 1
ATOM 721 N N . GLU A 1 98 ? -1.378 10.537 -8.720 1.00 86.31 98 GLU A N 1
ATOM 722 C CA . GLU A 1 98 ? -2.209 10.444 -9.928 1.00 86.31 98 GLU A CA 1
ATOM 723 C C . GLU A 1 98 ? -3.233 9.297 -9.854 1.00 86.31 98 GLU A C 1
ATOM 725 O O . GLU A 1 98 ? -4.312 9.397 -10.435 1.00 86.31 98 GLU A O 1
ATOM 730 N N . ALA A 1 99 ? -2.924 8.234 -9.103 1.00 83.56 99 ALA A N 1
ATOM 731 C CA . ALA A 1 99 ? -3.792 7.075 -8.885 1.00 83.56 99 ALA A CA 1
ATOM 732 C C . ALA A 1 99 ? -4.463 7.033 -7.494 1.00 83.56 99 ALA A C 1
ATOM 734 O O . ALA A 1 99 ? -5.034 6.005 -7.123 1.00 83.56 99 ALA A O 1
ATOM 735 N N . SER A 1 100 ? -4.396 8.115 -6.712 1.00 75.56 100 SER A N 1
ATOM 736 C CA . SER A 1 100 ? -4.689 8.093 -5.266 1.00 75.56 100 SER A CA 1
ATOM 737 C C . SER A 1 100 ? -6.118 7.673 -4.908 1.00 75.56 100 SER A C 1
ATOM 739 O O . SER A 1 100 ? -6.315 6.969 -3.921 1.00 75.56 100 SER A O 1
ATOM 741 N N . GLU A 1 101 ? -7.109 8.029 -5.728 1.00 80.56 101 GLU A N 1
ATOM 742 C CA . GLU A 1 101 ? -8.510 7.624 -5.523 1.00 80.56 101 GLU A CA 1
ATOM 743 C C . GLU A 1 101 ? -8.774 6.154 -5.883 1.00 80.56 101 GLU A C 1
ATOM 745 O O . GLU A 1 101 ? -9.799 5.588 -5.505 1.00 80.56 101 GLU A O 1
ATOM 750 N N . ALA A 1 102 ? -7.860 5.520 -6.618 1.00 87.75 102 ALA A 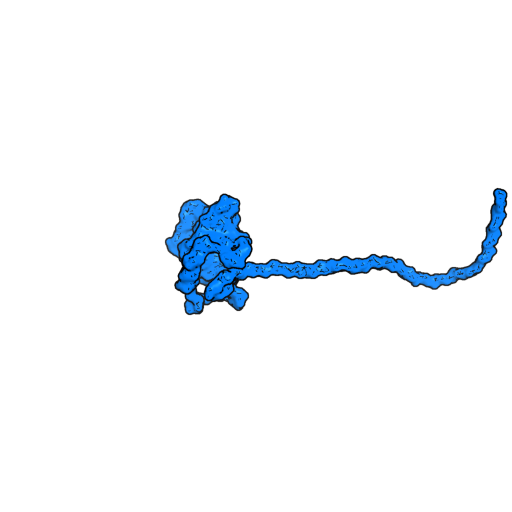N 1
ATOM 751 C CA . ALA A 1 102 ? -8.025 4.160 -7.113 1.00 87.75 102 ALA A CA 1
ATOM 752 C C . ALA A 1 102 ? -7.224 3.123 -6.306 1.00 87.75 102 ALA A C 1
ATOM 754 O O . ALA A 1 102 ? -7.446 1.923 -6.477 1.00 87.75 102 ALA A O 1
ATOM 755 N N . ILE A 1 103 ? -6.319 3.574 -5.427 1.00 92.38 103 ILE A N 1
ATOM 756 C CA . ILE A 1 103 ? -5.518 2.722 -4.543 1.00 92.38 103 ILE A CA 1
ATOM 757 C C . ILE A 1 103 ? -5.904 2.995 -3.090 1.00 92.38 103 ILE A C 1
ATOM 759 O O . ILE A 1 103 ? -5.640 4.071 -2.547 1.00 92.38 103 ILE A O 1
ATOM 763 N N . TYR A 1 104 ? -6.510 2.002 -2.445 1.00 95.12 104 TYR A N 1
ATOM 764 C CA . TYR A 1 104 ? -6.989 2.126 -1.072 1.00 95.12 104 TYR A CA 1
ATOM 765 C C . TYR A 1 104 ? -6.934 0.801 -0.320 1.00 95.12 104 TYR A C 1
ATOM 767 O O . TYR A 1 104 ? -6.886 -0.282 -0.907 1.00 95.12 104 TYR A O 1
ATOM 775 N N . ILE A 1 105 ? -6.965 0.910 1.002 1.00 96.44 105 ILE A N 1
ATOM 776 C CA . ILE A 1 105 ? -7.161 -0.202 1.920 1.00 96.44 105 ILE A CA 1
ATOM 777 C C . ILE A 1 105 ? -8.622 -0.236 2.324 1.00 96.44 105 ILE A C 1
ATOM 779 O O . ILE A 1 105 ? -9.164 0.782 2.747 1.00 96.44 105 ILE A O 1
ATOM 783 N N . GLN A 1 106 ? -9.240 -1.403 2.207 1.00 96.81 106 GLN A N 1
ATOM 784 C CA . GLN A 1 106 ? -10.565 -1.670 2.738 1.00 96.81 106 GLN A CA 1
ATOM 785 C C . GLN A 1 106 ? -10.466 -2.547 3.987 1.00 96.81 106 GLN A C 1
ATOM 787 O O . GLN A 1 106 ? -9.859 -3.621 3.947 1.00 96.81 106 GLN A O 1
ATOM 792 N N . GLY A 1 107 ? -11.074 -2.078 5.073 1.00 95.12 107 GLY A N 1
ATOM 793 C CA . GLY A 1 107 ? -11.330 -2.853 6.281 1.00 95.12 107 GLY A CA 1
ATOM 794 C C . GLY A 1 107 ? -12.459 -3.866 6.102 1.00 95.12 107 GLY A C 1
ATOM 795 O O . GLY A 1 107 ? -13.324 -3.707 5.236 1.00 95.12 107 GLY A O 1
ATOM 796 N N . ASP A 1 108 ? -12.511 -4.893 6.947 1.00 93.75 108 ASP A N 1
ATOM 797 C CA . ASP A 1 108 ? -13.651 -5.826 6.997 1.00 93.75 108 ASP A CA 1
ATOM 798 C C . ASP A 1 108 ? -14.978 -5.167 7.400 1.00 93.75 108 ASP A C 1
ATOM 800 O O . ASP A 1 108 ? -16.048 -5.642 7.014 1.00 93.75 108 ASP A O 1
ATOM 804 N N . ASP A 1 109 ? -14.919 -4.044 8.111 1.00 90.69 109 ASP A N 1
ATOM 805 C CA . ASP A 1 109 ? -16.066 -3.185 8.417 1.00 90.69 109 ASP A CA 1
ATOM 806 C C . ASP A 1 109 ? -16.548 -2.346 7.215 1.00 90.69 109 ASP A C 1
ATOM 808 O O . ASP A 1 109 ? -17.559 -1.645 7.305 1.00 90.69 109 ASP A O 1
ATOM 812 N N . GLY A 1 110 ? -15.846 -2.429 6.081 1.00 91.62 110 GLY A N 1
ATOM 813 C CA . GLY A 1 110 ? -16.126 -1.681 4.859 1.00 91.62 110 GLY A CA 1
ATOM 814 C C . GLY A 1 110 ? -15.558 -0.261 4.840 1.00 91.62 110 GLY A C 1
ATOM 815 O O . GLY A 1 110 ? -15.775 0.449 3.856 1.00 91.62 110 GLY A O 1
ATOM 816 N N . SER A 1 111 ? -14.838 0.163 5.883 1.00 92.38 111 SER A N 1
ATOM 817 C CA . SER A 1 111 ? -14.120 1.438 5.884 1.00 92.38 111 SER A CA 1
ATOM 818 C C . SER A 1 111 ? -13.030 1.449 4.813 1.00 92.38 111 SER A C 1
ATOM 820 O O . SER A 1 111 ? -12.460 0.412 4.471 1.00 92.38 111 SER A O 1
ATOM 822 N N . GLN A 1 112 ? -12.763 2.627 4.248 1.00 94.75 112 GLN A N 1
ATOM 823 C CA . GLN A 1 112 ? -11.769 2.803 3.194 1.00 94.75 112 GLN A CA 1
ATOM 824 C C . GLN A 1 112 ? -10.756 3.872 3.590 1.00 94.75 112 GLN A C 1
ATOM 826 O O . GLN A 1 112 ? -11.130 5.001 3.917 1.00 94.75 112 GLN A O 1
ATOM 831 N N . THR A 1 113 ? -9.475 3.523 3.498 1.00 93.69 113 THR A N 1
ATOM 832 C CA . THR A 1 113 ? -8.350 4.448 3.653 1.00 93.69 113 THR A CA 1
ATOM 833 C C . THR A 1 113 ? -7.617 4.577 2.325 1.00 93.69 113 THR A C 1
ATOM 835 O O . THR A 1 113 ? -7.006 3.623 1.846 1.00 93.69 113 THR A O 1
ATOM 838 N N . PHE A 1 114 ? -7.631 5.775 1.751 1.00 90.88 114 PHE A N 1
ATOM 839 C CA . PHE A 1 114 ? -6.922 6.095 0.513 1.00 90.88 114 PHE A CA 1
ATOM 840 C C . PHE A 1 114 ? -5.459 6.450 0.773 1.00 90.88 114 PHE A C 1
ATOM 842 O O . PHE A 1 114 ? -5.080 6.841 1.881 1.00 90.88 114 PHE A O 1
ATOM 849 N N . TYR A 1 115 ? -4.632 6.325 -0.262 1.00 84.88 115 TYR A N 1
ATOM 850 C CA . TYR A 1 115 ? -3.217 6.666 -0.175 1.00 84.88 115 TYR A CA 1
ATOM 851 C C . TYR A 1 115 ? -3.004 8.141 0.216 1.00 84.88 115 TYR A C 1
ATOM 853 O O . TYR A 1 115 ? -3.501 9.055 -0.440 1.00 84.88 115 TYR A O 1
ATOM 861 N N . SER A 1 116 ? -2.215 8.375 1.267 1.00 75.50 116 SER A N 1
ATOM 862 C CA . SER A 1 116 ? -1.971 9.697 1.863 1.00 75.50 116 SER A CA 1
ATOM 863 C C . SER A 1 116 ? -0.513 10.161 1.733 1.00 75.50 116 SER A C 1
ATOM 865 O O . SER A 1 116 ? 0.015 10.817 2.625 1.00 75.50 116 SER A O 1
ATOM 867 N N . HIS A 1 117 ? 0.147 9.854 0.610 1.00 80.19 117 HIS A N 1
ATOM 868 C CA . HIS A 1 117 ? 1.556 10.211 0.339 1.00 80.19 117 HIS A CA 1
ATOM 869 C C . HIS A 1 117 ? 2.587 9.510 1.241 1.00 80.19 117 HIS A C 1
ATOM 871 O O . HIS A 1 117 ? 3.763 9.865 1.253 1.00 80.19 117 HIS A O 1
ATOM 877 N N . MET A 1 118 ? 2.183 8.464 1.959 1.00 83.88 118 MET A N 1
ATOM 878 C CA . MET A 1 118 ? 3.043 7.723 2.883 1.00 83.88 118 MET A CA 1
ATOM 879 C C . MET A 1 118 ? 3.889 6.645 2.180 1.00 83.88 118 MET A C 1
ATOM 881 O O . MET A 1 118 ? 3.936 5.503 2.614 1.00 83.88 118 MET A O 1
ATOM 885 N N . GLY A 1 119 ? 4.535 6.968 1.059 1.00 86.69 119 GLY A N 1
ATOM 886 C CA . GLY A 1 119 ? 5.483 6.062 0.391 1.00 86.69 119 GLY A CA 1
ATOM 887 C C . GLY A 1 119 ? 6.923 6.428 0.730 1.00 86.69 119 GLY A C 1
ATOM 888 O O . GLY A 1 119 ? 7.235 7.619 0.756 1.00 86.69 119 GLY A O 1
ATOM 889 N N . GLY A 1 120 ? 7.799 5.451 0.964 1.00 92.38 120 GLY A N 1
ATOM 890 C CA . GLY A 1 120 ? 9.191 5.750 1.294 1.00 92.38 120 GLY A CA 1
ATOM 891 C C . GLY A 1 120 ? 10.024 4.575 1.779 1.00 92.38 120 GLY A C 1
ATOM 892 O O . GLY A 1 120 ? 9.564 3.441 1.859 1.00 92.38 120 GLY A O 1
ATOM 893 N N . TRP A 1 121 ? 11.273 4.882 2.118 1.00 93.62 121 TRP A N 1
ATOM 894 C CA . TRP A 1 121 ? 12.176 3.952 2.786 1.00 93.62 121 TRP A CA 1
ATOM 895 C C . TRP A 1 121 ? 11.881 3.922 4.282 1.00 93.62 121 TRP A C 1
ATOM 897 O O . TRP A 1 121 ? 11.814 4.973 4.925 1.00 93.62 121 TRP A O 1
ATOM 907 N N . VAL A 1 122 ? 11.734 2.722 4.830 1.00 91.31 122 VAL A N 1
ATOM 908 C CA . VAL A 1 122 ? 11.711 2.461 6.270 1.00 91.31 122 VAL A CA 1
ATOM 909 C C . VAL A 1 122 ? 12.763 1.395 6.525 1.00 91.31 122 VAL A C 1
ATOM 911 O O . VAL A 1 122 ? 12.624 0.264 6.061 1.00 91.31 122 VAL A O 1
ATOM 914 N N . GLU A 1 123 ? 13.827 1.784 7.226 1.00 87.06 123 GLU A N 1
ATOM 915 C CA . GLU A 1 123 ? 15.054 0.989 7.341 1.00 87.06 123 GLU A CA 1
ATOM 916 C C . GLU A 1 123 ? 15.618 0.640 5.950 1.00 87.06 123 GLU A C 1
ATOM 918 O O . GLU A 1 123 ? 15.988 1.540 5.195 1.00 87.06 123 GLU A O 1
ATOM 923 N N . GLU A 1 124 ? 15.681 -0.645 5.597 1.00 87.56 124 GLU A N 1
ATOM 924 C CA . GLU A 1 124 ? 16.161 -1.124 4.295 1.00 87.56 124 GLU A CA 1
ATOM 925 C C . GLU A 1 124 ? 15.039 -1.408 3.287 1.00 87.56 124 GLU A C 1
ATOM 927 O O . GLU A 1 124 ? 15.321 -1.745 2.134 1.00 87.56 124 GLU A O 1
ATOM 932 N N . ASP A 1 125 ? 13.776 -1.308 3.703 1.00 91.00 125 ASP A N 1
ATOM 933 C CA . ASP A 1 125 ? 12.639 -1.713 2.886 1.00 91.00 125 ASP A CA 1
ATOM 934 C C . ASP A 1 125 ? 11.932 -0.496 2.290 1.00 91.00 125 ASP A C 1
ATOM 936 O O . ASP A 1 125 ? 11.708 0.522 2.951 1.00 91.00 125 ASP A O 1
ATOM 940 N N . PHE A 1 126 ? 11.534 -0.614 1.026 1.00 95.00 126 PHE A N 1
ATOM 941 C CA . PHE A 1 126 ? 10.654 0.359 0.398 1.00 95.00 126 PHE A CA 1
ATOM 942 C C . PHE A 1 126 ? 9.203 -0.017 0.681 1.00 95.00 126 PHE A C 1
ATOM 944 O O . PHE A 1 126 ? 8.786 -1.141 0.391 1.00 95.00 126 PHE A O 1
ATOM 951 N N . VAL A 1 127 ? 8.430 0.913 1.233 1.00 94.75 127 VAL A N 1
ATOM 952 C CA . VAL A 1 127 ? 7.052 0.665 1.655 1.00 94.75 127 VAL A CA 1
ATOM 953 C C . VAL A 1 127 ? 6.079 1.684 1.075 1.00 94.75 127 VAL A C 1
ATOM 955 O O . VAL A 1 127 ? 6.420 2.841 0.820 1.00 94.75 127 VAL A O 1
ATOM 958 N N . ILE A 1 128 ? 4.833 1.247 0.924 1.00 94.25 128 ILE A N 1
ATOM 959 C CA . ILE A 1 128 ? 3.655 2.109 0.844 1.00 94.25 128 ILE A CA 1
ATOM 960 C C . ILE A 1 128 ? 2.891 2.021 2.169 1.00 94.25 128 ILE A C 1
ATOM 962 O O . ILE A 1 128 ? 2.639 0.932 2.680 1.00 94.25 128 ILE A O 1
ATOM 966 N N . GLY A 1 129 ? 2.554 3.176 2.729 1.00 93.38 129 GLY A N 1
ATOM 967 C CA . GLY A 1 129 ? 1.895 3.337 4.015 1.00 93.38 129 GLY A CA 1
ATOM 968 C C . GLY A 1 129 ? 0.447 3.812 3.897 1.00 93.38 129 GLY A C 1
ATOM 969 O O . GLY A 1 129 ? 0.104 4.578 2.994 1.00 93.38 129 GLY A O 1
ATOM 970 N N . PHE A 1 130 ? -0.380 3.389 4.852 1.00 94.31 130 PHE A N 1
ATOM 971 C CA . PHE A 1 130 ? -1.751 3.858 5.061 1.00 94.31 130 PHE A CA 1
ATOM 972 C C . PHE A 1 130 ? -2.022 4.004 6.557 1.00 94.31 130 PHE A C 1
ATOM 974 O O . PHE A 1 130 ? -1.552 3.187 7.346 1.00 94.31 130 PHE A O 1
ATOM 981 N N . THR A 1 131 ? -2.821 4.989 6.958 1.00 94.31 131 THR A N 1
ATOM 982 C CA . THR A 1 131 ? -3.303 5.086 8.344 1.00 94.31 131 THR A CA 1
ATOM 983 C C . THR A 1 131 ? -4.633 4.349 8.469 1.00 94.31 131 THR A C 1
ATOM 985 O O . THR A 1 131 ? -5.635 4.767 7.890 1.00 94.31 131 THR A O 1
ATOM 988 N N . VAL A 1 132 ? -4.648 3.231 9.189 1.00 94.31 132 VAL A N 1
ATOM 989 C CA . VAL A 1 132 ? -5.800 2.319 9.247 1.00 94.31 132 VAL A CA 1
ATOM 990 C C . VAL A 1 132 ? -6.300 2.140 10.683 1.00 94.31 132 VAL A C 1
ATOM 992 O O . VAL A 1 132 ? -5.494 2.224 11.615 1.00 94.31 132 VAL A O 1
ATOM 995 N N . PRO A 1 133 ? -7.603 1.884 10.902 1.00 92.88 133 PRO A N 1
ATOM 996 C CA . PRO A 1 133 ? -8.110 1.520 12.223 1.00 92.88 133 PRO A CA 1
ATOM 997 C C . PRO A 1 133 ? -7.517 0.190 12.701 1.00 92.88 133 PRO A C 1
ATOM 999 O O . PRO A 1 133 ? -7.256 -0.702 11.900 1.00 92.88 133 PRO A O 1
ATOM 1002 N N . VAL A 1 134 ? -7.326 0.031 14.011 1.00 88.62 134 VAL A N 1
ATOM 1003 C CA . VAL A 1 134 ? -6.807 -1.224 14.589 1.00 88.62 134 VAL A CA 1
ATOM 1004 C C . VAL A 1 134 ? -7.825 -2.373 14.562 1.00 88.62 134 VAL A C 1
ATOM 1006 O O . VAL A 1 134 ? -9.033 -2.149 14.554 1.00 88.62 134 VAL A O 1
ATOM 1009 N N . ASN A 1 135 ? -7.321 -3.611 14.667 1.00 81.31 135 ASN A N 1
ATOM 1010 C CA . ASN A 1 135 ? -8.096 -4.857 14.808 1.00 81.31 135 ASN A CA 1
ATOM 1011 C C . ASN A 1 135 ? -8.991 -5.220 13.616 1.00 81.31 135 ASN A C 1
ATOM 1013 O O . ASN A 1 135 ? -10.002 -5.896 13.797 1.00 81.31 135 ASN A O 1
ATOM 1017 N N . GLN A 1 136 ? -8.610 -4.796 12.415 1.00 85.00 136 GLN A N 1
ATOM 1018 C CA . GLN A 1 136 ? -9.291 -5.171 11.183 1.00 85.00 136 GLN A CA 1
ATOM 1019 C C . GLN A 1 136 ? -8.430 -6.116 10.354 1.00 85.00 136 GLN A C 1
ATOM 1021 O O . GLN A 1 136 ? -7.199 -6.135 10.462 1.00 85.00 136 GLN A O 1
ATOM 1026 N N . THR A 1 137 ? -9.087 -6.886 9.496 1.00 94.00 137 THR A N 1
ATOM 1027 C CA . THR A 1 137 ? -8.427 -7.444 8.315 1.00 94.00 137 THR A CA 1
ATOM 1028 C C . THR A 1 137 ? -8.401 -6.401 7.203 1.00 94.00 137 THR A C 1
ATOM 1030 O O . THR A 1 137 ? -9.315 -5.588 7.079 1.00 94.00 137 THR A O 1
ATOM 1033 N N . TYR A 1 138 ? -7.340 -6.409 6.397 1.00 95.75 138 TYR A N 1
ATOM 1034 C CA . TYR A 1 138 ? -7.122 -5.387 5.376 1.00 95.75 138 TYR A CA 1
ATOM 1035 C C . TYR A 1 138 ? -7.084 -6.014 3.991 1.00 95.75 138 TYR A C 1
ATOM 1037 O O . TYR A 1 138 ? -6.402 -7.014 3.766 1.00 95.75 138 TYR A O 1
ATOM 1045 N N . THR A 1 139 ? -7.778 -5.388 3.051 1.00 96.88 139 THR A N 1
ATOM 1046 C CA . THR A 1 139 ? -7.723 -5.727 1.629 1.00 96.88 139 THR A CA 1
ATOM 1047 C C . THR A 1 139 ? -7.169 -4.539 0.861 1.00 96.88 139 THR A C 1
ATOM 1049 O O . THR A 1 139 ? -7.694 -3.434 0.967 1.00 96.88 139 THR A O 1
ATOM 1052 N N . LEU A 1 140 ? -6.106 -4.748 0.089 1.00 95.94 140 LEU A N 1
ATOM 1053 C CA . LEU A 1 140 ? -5.582 -3.750 -0.833 1.00 95.94 140 LEU A CA 1
ATOM 1054 C C . LEU A 1 140 ? -6.371 -3.790 -2.138 1.00 95.94 140 LEU A C 1
ATOM 1056 O O . LEU A 1 140 ? -6.446 -4.820 -2.810 1.00 95.94 140 LEU A O 1
ATOM 1060 N N . HIS A 1 141 ? -6.891 -2.636 -2.529 1.00 95.38 141 HIS A N 1
ATOM 1061 C CA . HIS A 1 141 ? -7.440 -2.410 -3.853 1.00 95.38 141 HIS A CA 1
ATOM 1062 C C . HIS A 1 141 ? -6.394 -1.697 -4.699 1.00 95.38 141 HIS A C 1
ATOM 1064 O O . HIS A 1 141 ? -5.895 -0.636 -4.325 1.00 95.38 141 HIS A O 1
ATOM 1070 N N . TRP A 1 142 ? -6.055 -2.308 -5.833 1.00 93.38 142 TRP A N 1
ATOM 1071 C CA . TRP A 1 142 ? -5.094 -1.777 -6.789 1.00 93.38 142 TRP A CA 1
ATOM 1072 C C . TRP A 1 142 ? -5.685 -1.831 -8.205 1.00 93.38 142 TRP A C 1
ATOM 1074 O O . TRP A 1 142 ? -6.246 -2.862 -8.585 1.00 93.38 142 TRP A O 1
ATOM 1084 N N . PRO A 1 143 ? -5.570 -0.763 -9.013 1.00 90.50 143 PRO A N 1
ATOM 1085 C CA . PRO A 1 143 ? -6.118 -0.739 -10.364 1.00 90.50 143 PRO A CA 1
ATOM 1086 C C . PRO A 1 143 ? -5.595 -1.880 -11.239 1.00 90.50 143 PRO A C 1
ATOM 1088 O O . PRO A 1 143 ? -4.392 -2.040 -11.427 1.00 90.50 143 PRO A O 1
ATOM 1091 N N . GLY A 1 144 ? -6.515 -2.648 -11.824 1.00 86.56 144 GLY A N 1
ATOM 1092 C CA . GLY A 1 144 ? -6.171 -3.773 -12.697 1.00 86.56 144 GLY A CA 1
ATOM 1093 C C . GLY A 1 144 ? -5.844 -5.079 -11.967 1.00 86.56 144 GLY A C 1
ATOM 1094 O O . GLY A 1 144 ? -5.510 -6.059 -12.632 1.00 86.56 144 GLY A O 1
ATOM 1095 N N . ASN A 1 145 ? -5.980 -5.119 -10.640 1.00 89.44 145 ASN A N 1
ATOM 1096 C CA . ASN A 1 145 ? -5.881 -6.330 -9.833 1.00 89.44 145 ASN A CA 1
ATOM 1097 C C . ASN A 1 145 ? -7.237 -6.656 -9.186 1.00 89.44 145 ASN A C 1
ATOM 1099 O O . ASN A 1 145 ? -8.005 -5.754 -8.844 1.00 89.44 145 ASN A O 1
ATOM 1103 N N . ASP A 1 146 ? -7.513 -7.948 -8.983 1.00 92.31 146 ASP A N 1
ATOM 1104 C CA . ASP A 1 146 ? -8.554 -8.362 -8.037 1.00 92.31 146 ASP A CA 1
ATOM 1105 C C . ASP A 1 146 ? -8.186 -7.868 -6.623 1.00 92.31 146 ASP A C 1
ATOM 1107 O O . ASP A 1 146 ? -6.993 -7.736 -6.331 1.00 92.31 146 ASP A O 1
ATOM 1111 N N . PRO A 1 147 ? -9.162 -7.600 -5.733 1.00 94.19 147 PRO A N 1
ATOM 1112 C CA . PRO A 1 147 ? -8.876 -7.194 -4.360 1.00 94.19 147 PRO A CA 1
ATOM 1113 C C . PRO A 1 147 ? -7.929 -8.174 -3.657 1.00 94.19 147 PRO A C 1
ATOM 1115 O O . PRO A 1 147 ? -8.154 -9.387 -3.664 1.00 94.19 147 PRO A O 1
ATOM 1118 N N . LEU A 1 148 ? -6.864 -7.645 -3.054 1.00 94.75 148 LEU A N 1
ATOM 1119 C CA . LEU A 1 148 ? -5.767 -8.432 -2.501 1.00 94.75 148 LEU A CA 1
ATOM 1120 C C . LEU A 1 148 ? -5.841 -8.451 -0.970 1.00 94.75 148 LEU A C 1
ATOM 1122 O O . LEU A 1 148 ? -5.502 -7.444 -0.343 1.00 94.75 148 LEU A O 1
ATOM 1126 N N . PRO A 1 149 ? -6.256 -9.561 -0.335 1.00 95.06 149 PRO A N 1
ATOM 1127 C CA . PRO A 1 149 ? -6.214 -9.660 1.118 1.00 95.06 149 PRO A CA 1
ATOM 1128 C C . PRO A 1 149 ? -4.760 -9.600 1.602 1.00 95.06 149 PRO A C 1
ATOM 1130 O O . PRO A 1 149 ? -3.884 -10.280 1.063 1.00 95.06 149 PRO A O 1
ATOM 1133 N N . LEU A 1 150 ? -4.503 -8.784 2.621 1.00 94.38 150 LEU A N 1
ATOM 1134 C CA . LEU A 1 150 ? -3.179 -8.598 3.200 1.00 94.38 150 LEU A CA 1
ATOM 1135 C C . LEU A 1 150 ? -3.017 -9.472 4.442 1.00 94.38 150 LEU A C 1
ATOM 1137 O O . LEU A 1 150 ? -3.784 -9.373 5.400 1.00 94.38 150 LEU A O 1
ATOM 1141 N N . THR A 1 151 ? -1.966 -10.286 4.450 1.00 93.38 151 THR A N 1
ATOM 1142 C CA . THR A 1 151 ? -1.544 -11.018 5.646 1.00 93.38 151 THR A CA 1
ATOM 1143 C C . THR A 1 151 ? -0.617 -10.128 6.458 1.00 93.38 151 THR A C 1
ATOM 1145 O O . THR A 1 151 ? 0.546 -9.953 6.095 1.00 93.38 151 THR A O 1
ATOM 1148 N N . VAL A 1 152 ? -1.134 -9.556 7.544 1.00 91.62 152 VAL A N 1
ATOM 1149 C CA . VAL A 1 152 ? -0.331 -8.744 8.463 1.00 91.62 152 VAL A CA 1
ATOM 1150 C C . VAL A 1 152 ? 0.549 -9.657 9.309 1.00 91.62 152 VAL A C 1
ATOM 1152 O O . VAL A 1 152 ? 0.048 -10.554 9.985 1.00 91.62 152 VAL A O 1
ATOM 1155 N N . THR A 1 153 ? 1.855 -9.425 9.268 1.00 85.94 153 THR A N 1
ATOM 1156 C CA . THR A 1 153 ? 2.831 -10.073 10.146 1.00 85.94 153 THR A CA 1
ATOM 1157 C C . THR A 1 153 ? 3.110 -9.171 11.344 1.00 85.94 153 THR A C 1
ATOM 1159 O O . THR A 1 153 ? 3.344 -7.974 11.151 1.00 85.94 153 THR A O 1
ATOM 1162 N N . GLU A 1 154 ? 3.050 -9.744 12.549 1.00 62.88 154 GLU A N 1
ATOM 1163 C CA . GLU A 1 154 ? 3.435 -9.087 13.810 1.00 62.88 154 GLU A CA 1
ATOM 1164 C C . GLU A 1 154 ? 4.938 -8.795 13.884 1.00 62.88 154 GLU A C 1
ATOM 1166 O O . GLU A 1 154 ? 5.732 -9.622 13.373 1.00 62.88 154 GLU A O 1
#

Organism: NCBI:txid229921

Radius of gyration: 32.15 Å; chains: 1; bounding box: 56×103×35 Å

Foldseek 3Di:
DDDDDDDDDDDDDDDDDDDPPPPDPDPDPDPPPDPDQDWFQFPLGIKGWDAWAWAQDADPDGAPPQKTKTKTFIDHPPDPADDPPVDDLVVVLVRCVVCFVQWWKAWPVRDIWTQDSQWDDGPRTTIGITIGGPPTWIWIGGPPDDIHTHDYDD

Secondary structure (DSSP, 8-state):
---------------------------PPP--PPPPPPEEEETTEEEEEEEEEEESEETTEEPPTTEEEEEEEEE-TT-SS--BTTB-HHHHHHHHHHTTTT-EEEETTS-EEE--S-EEEETTEEEEEEEEETT--EEEE-TTS--EEE----

Sequence (154 aa):
MKLNLKIIGGLVAVLAVLFLSSCSPSPAAAPTAAPAEPILKTTLGDFRIVSARLADEVHDSQAPDGQKFLLIGLVRPDLQKLIPGEFSLEAFQTMMVEASEAIYIQGDDGSQTFYSHMGGWVEEDFVIGFTVPVNQTYTLHWPGNDPLPLTVTE